Protein AF-A0A7L4QZV6-F1 (afdb_monomer_lite)

Sequence (153 aa):
MKPETKAELIAVGSLDIEPSLLGKITVPTAGPGAGKTAFFFRSGDQRVRLALNKDSPLKAVAEGDEIVITRDGKEIARGEIEEELIHCPDQAYINMTEKCIFDCKFCPVPKLNGKVKTIEEVVTLIGEANATGKMKAISITTGVDESVEKELE

Structure (mmCIF, N/CA/C/O backbone):
data_AF-A0A7L4QZV6-F1
#
_entry.id   AF-A0A7L4QZV6-F1
#
loop_
_atom_site.group_PDB
_atom_site.id
_atom_site.type_symbol
_atom_site.label_atom_id
_atom_site.label_alt_id
_atom_site.label_comp_id
_atom_site.label_asym_id
_atom_site.label_entity_id
_atom_site.label_seq_id
_atom_site.pdbx_PDB_ins_code
_atom_site.Cartn_x
_atom_site.Cartn_y
_atom_site.Cartn_z
_atom_site.occupancy
_atom_site.B_iso_or_equiv
_atom_site.auth_seq_id
_atom_site.auth_comp_id
_atom_site.auth_asym_id
_atom_site.auth_atom_id
_atom_site.pdbx_PDB_model_num
ATOM 1 N N . MET A 1 1 ? -4.398 -3.386 17.991 1.00 92.88 1 MET A N 1
ATOM 2 C CA . MET A 1 1 ? -5.662 -4.170 17.870 1.00 92.88 1 MET A CA 1
ATOM 3 C C . MET A 1 1 ? -5.444 -5.661 18.137 1.00 92.88 1 MET A C 1
ATOM 5 O O . MET A 1 1 ? -4.311 -6.115 18.025 1.00 92.88 1 MET A O 1
ATOM 9 N N . LYS A 1 2 ? -6.502 -6.422 18.464 1.00 92.69 2 LYS A N 1
ATOM 10 C CA . LYS A 1 2 ? -6.430 -7.889 18.626 1.00 92.69 2 LYS A CA 1
ATOM 11 C C . LYS A 1 2 ? -6.298 -8.607 17.264 1.00 92.69 2 LYS A C 1
ATOM 13 O O . LYS A 1 2 ? -6.732 -8.040 16.256 1.00 92.69 2 LYS A O 1
ATOM 18 N N . PRO A 1 3 ? -5.738 -9.832 17.201 1.00 94.19 3 PRO A N 1
ATOM 19 C CA . PRO A 1 3 ? -5.618 -10.591 15.953 1.00 94.19 3 PRO A CA 1
ATOM 20 C C . PRO A 1 3 ? -6.950 -10.828 15.232 1.00 94.19 3 PRO A C 1
ATOM 22 O O . PRO A 1 3 ? -6.994 -10.748 14.0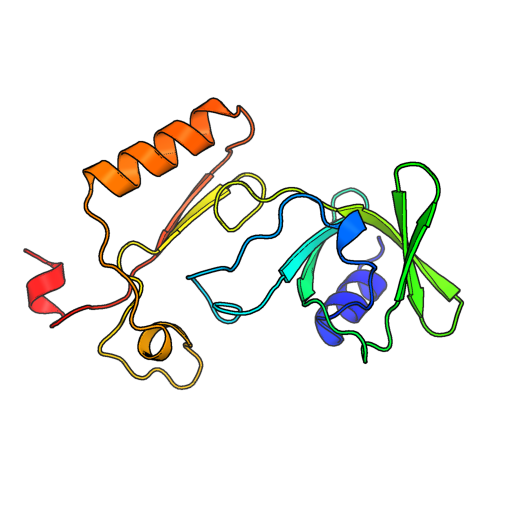08 1.00 94.19 3 PRO A O 1
ATOM 25 N N . GLU A 1 4 ? -8.038 -11.057 15.970 1.00 95.50 4 GLU A N 1
ATOM 26 C CA . GLU A 1 4 ? -9.372 -11.295 15.405 1.00 95.50 4 GLU A CA 1
ATOM 27 C C . GLU A 1 4 ? -9.890 -10.048 14.683 1.00 95.50 4 GLU A C 1
ATOM 29 O O . GLU A 1 4 ? -10.358 -10.135 13.551 1.00 95.50 4 GLU A O 1
ATOM 34 N N . THR A 1 5 ? -9.708 -8.873 15.293 1.00 96.25 5 THR A N 1
ATOM 35 C CA . THR A 1 5 ? -10.006 -7.581 14.666 1.00 96.25 5 THR A CA 1
ATOM 36 C C . THR A 1 5 ? -9.183 -7.394 13.396 1.00 96.25 5 THR A C 1
ATOM 38 O O . THR A 1 5 ? -9.715 -7.023 12.357 1.00 96.25 5 THR A O 1
ATOM 41 N N . LYS A 1 6 ? -7.875 -7.675 13.446 1.00 96.94 6 LYS A N 1
ATOM 42 C CA . LYS A 1 6 ? -7.010 -7.561 12.265 1.00 96.94 6 LYS A CA 1
ATOM 43 C C . LYS A 1 6 ? -7.483 -8.480 11.137 1.00 96.94 6 LYS A C 1
ATOM 45 O O . LYS A 1 6 ? -7.533 -8.048 9.988 1.00 96.94 6 LYS A O 1
ATOM 50 N N . ALA A 1 7 ? -7.826 -9.725 11.462 1.00 96.44 7 ALA A N 1
ATOM 51 C CA . ALA A 1 7 ? -8.344 -10.691 10.502 1.00 96.44 7 ALA A CA 1
ATOM 52 C C . ALA A 1 7 ? -9.658 -10.208 9.874 1.00 96.44 7 ALA A C 1
ATOM 54 O O . ALA A 1 7 ? -9.818 -10.310 8.662 1.00 96.44 7 ALA A O 1
ATOM 55 N N . GLU A 1 8 ? -10.554 -9.619 10.665 1.00 96.31 8 GLU A N 1
ATOM 56 C CA . GLU A 1 8 ? -11.795 -9.016 10.178 1.00 96.31 8 GLU A CA 1
ATOM 57 C C . GLU A 1 8 ? -11.540 -7.847 9.215 1.00 96.31 8 GLU A C 1
ATOM 59 O O . GLU A 1 8 ? -12.106 -7.825 8.120 1.00 96.31 8 GLU A O 1
ATOM 64 N N . LEU A 1 9 ? -10.644 -6.917 9.572 1.00 97.19 9 LEU A N 1
ATOM 65 C CA . LEU A 1 9 ? -10.274 -5.797 8.700 1.00 97.19 9 LEU A CA 1
ATOM 66 C C . LEU A 1 9 ? -9.685 -6.290 7.369 1.00 97.19 9 LEU A C 1
ATOM 68 O O . LEU A 1 9 ? -10.046 -5.777 6.313 1.00 97.19 9 LEU A O 1
ATOM 72 N N . ILE A 1 10 ? -8.815 -7.306 7.403 1.00 96.19 10 ILE A N 1
ATOM 73 C CA . ILE A 1 10 ? -8.225 -7.911 6.195 1.00 96.19 10 ILE A CA 1
ATOM 74 C C . ILE A 1 10 ? -9.287 -8.630 5.358 1.00 96.19 10 ILE A C 1
ATOM 76 O O . ILE A 1 10 ? -9.271 -8.514 4.134 1.00 96.19 10 ILE A O 1
ATOM 80 N N . ALA A 1 11 ? -10.201 -9.362 5.999 1.00 96.44 11 ALA A N 1
ATOM 81 C CA . ALA A 1 11 ? -11.246 -10.117 5.316 1.00 96.44 11 ALA A CA 1
ATOM 82 C C . ALA A 1 11 ? -12.227 -9.204 4.569 1.00 96.44 11 ALA A C 1
ATOM 84 O O . ALA A 1 11 ? -12.652 -9.545 3.467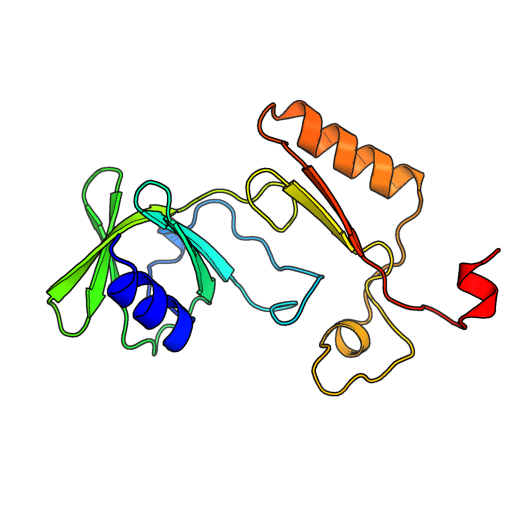 1.00 96.44 11 ALA A O 1
ATOM 85 N N . VAL A 1 12 ? -12.568 -8.044 5.143 1.00 96.81 12 VAL A N 1
ATOM 86 C CA . VAL A 1 12 ? -13.359 -7.021 4.442 1.00 96.81 12 VAL A CA 1
ATOM 87 C C . VAL A 1 12 ? -12.505 -6.303 3.393 1.00 96.81 12 VAL A C 1
ATOM 89 O O . VAL A 1 12 ? -12.962 -6.073 2.277 1.00 96.81 12 VAL A O 1
ATOM 92 N N . GLY A 1 13 ? -11.270 -5.932 3.743 1.00 95.12 13 GLY A N 1
ATOM 93 C CA . GLY A 1 13 ? -10.289 -5.340 2.830 1.00 95.12 13 GLY A CA 1
ATOM 94 C C . GLY A 1 13 ? -10.585 -3.903 2.384 1.00 95.12 13 GLY A C 1
ATOM 95 O O . GLY A 1 13 ? -9.798 -3.324 1.633 1.00 95.12 13 GLY A O 1
ATOM 96 N N . SER A 1 14 ? -11.688 -3.302 2.836 1.00 95.38 14 SER A N 1
ATOM 97 C CA . SER A 1 14 ? -12.084 -1.939 2.480 1.00 95.38 14 SER A CA 1
ATOM 98 C C . SER A 1 14 ? -12.728 -1.171 3.631 1.00 95.38 14 SER A C 1
ATOM 100 O O . SER A 1 14 ? -13.217 -1.769 4.588 1.00 95.38 14 SER A O 1
ATOM 102 N N . LEU A 1 15 ? -12.778 0.154 3.520 1.00 95.38 15 LEU A N 1
ATOM 103 C CA . LEU A 1 15 ? -13.316 1.056 4.540 1.00 95.38 15 LEU A CA 1
ATOM 104 C C . LEU A 1 15 ? -14.055 2.230 3.886 1.00 95.38 15 LEU A C 1
ATOM 106 O O . LEU A 1 15 ? -13.557 2.804 2.912 1.00 95.38 15 LEU A O 1
ATOM 110 N N . ASP A 1 16 ? -15.208 2.599 4.444 1.00 95.88 16 ASP A N 1
ATOM 111 C CA . ASP A 1 16 ? -15.847 3.886 4.176 1.00 95.88 16 ASP A CA 1
ATOM 112 C C . ASP A 1 16 ? -15.277 4.920 5.149 1.00 95.88 16 ASP A C 1
ATOM 114 O O . ASP A 1 16 ? -15.492 4.851 6.360 1.00 95.88 16 ASP A O 1
ATOM 118 N N . ILE A 1 17 ? -14.499 5.850 4.611 1.00 93.31 17 ILE A N 1
ATOM 119 C CA . ILE A 1 17 ? -13.875 6.944 5.345 1.00 93.31 17 ILE A CA 1
ATOM 120 C C . ILE A 1 17 ? -13.919 8.199 4.477 1.00 93.31 17 ILE A C 1
ATOM 122 O O . ILE A 1 17 ? -13.870 8.123 3.246 1.00 93.31 17 ILE A O 1
ATOM 126 N N . GLU A 1 18 ? -14.022 9.365 5.107 1.00 90.38 18 GLU A N 1
ATOM 127 C CA . GLU A 1 18 ? -13.925 10.634 4.395 1.00 90.38 18 GLU A CA 1
ATOM 128 C C . GLU A 1 18 ? -12.518 10.809 3.797 1.00 90.38 18 GLU A C 1
ATOM 130 O O . GLU A 1 18 ? -11.536 10.771 4.543 1.00 90.38 18 GLU A O 1
ATOM 135 N N . PRO A 1 19 ? -12.374 11.016 2.469 1.00 86.19 19 PRO A N 1
ATOM 136 C CA . PRO A 1 19 ? -11.060 11.097 1.824 1.00 86.19 19 PRO A CA 1
ATOM 137 C C . PRO A 1 19 ? -10.143 12.185 2.390 1.00 86.19 19 PRO A C 1
ATOM 139 O O . PRO A 1 19 ? -8.925 12.034 2.358 1.00 86.19 19 PRO A O 1
ATOM 142 N N . SER A 1 20 ? -10.710 13.259 2.949 1.00 86.88 20 SER A N 1
ATOM 143 C CA . SER A 1 20 ? -9.952 14.330 3.607 1.00 86.88 20 SER A CA 1
ATOM 144 C C . SER A 1 20 ? -9.169 13.861 4.838 1.00 86.88 20 SER A C 1
ATOM 146 O O . SER A 1 20 ? -8.251 14.555 5.263 1.00 86.88 20 SER A O 1
ATOM 148 N N . LEU A 1 21 ? -9.511 12.700 5.408 1.00 86.12 21 LEU A N 1
ATOM 149 C CA . LEU A 1 21 ? -8.824 12.107 6.558 1.00 86.12 21 LEU A CA 1
ATOM 150 C C . LEU A 1 21 ? -7.592 11.275 6.164 1.00 86.12 21 LEU A C 1
ATOM 152 O O . LEU A 1 21 ? -6.814 10.899 7.033 1.00 86.12 21 LEU A O 1
ATOM 156 N N . LEU A 1 22 ? -7.402 10.969 4.875 1.00 79.62 22 LEU A N 1
ATOM 157 C CA . LEU A 1 22 ? -6.376 10.025 4.405 1.00 79.62 22 LEU A CA 1
ATOM 158 C C . LEU A 1 22 ? -4.995 10.650 4.153 1.00 79.62 22 LEU A C 1
ATOM 160 O O . LEU A 1 22 ? -4.074 9.942 3.749 1.00 79.62 22 LEU A O 1
ATOM 164 N N . GLY A 1 23 ? -4.822 11.954 4.378 1.00 74.12 23 GLY A N 1
ATOM 165 C CA . GLY A 1 23 ? -3.568 12.641 4.068 1.00 74.12 23 GLY A CA 1
ATOM 166 C C . GLY A 1 23 ? -3.170 12.466 2.594 1.00 74.12 23 GLY A C 1
ATOM 167 O O . GLY A 1 23 ? -3.985 12.666 1.691 1.00 74.12 23 GLY A O 1
ATOM 168 N N . LYS A 1 24 ? -1.909 12.100 2.331 1.00 67.00 24 LYS A N 1
ATOM 169 C CA . LYS A 1 24 ? -1.409 11.859 0.970 1.00 67.00 24 LYS A CA 1
ATOM 170 C C . LYS A 1 24 ? -1.806 10.459 0.492 1.00 67.00 24 LYS A C 1
ATOM 172 O O . LYS A 1 24 ? -1.245 9.458 0.923 1.00 67.00 24 LYS A O 1
ATOM 177 N N . ILE A 1 25 ? -2.735 10.404 -0.456 1.00 65.38 25 ILE A N 1
ATOM 178 C CA . ILE A 1 25 ? -3.158 9.161 -1.105 1.00 65.38 25 ILE A CA 1
ATOM 179 C C . ILE A 1 25 ? -2.216 8.847 -2.273 1.00 65.38 25 ILE A C 1
ATOM 181 O O . ILE A 1 25 ? -2.000 9.701 -3.135 1.00 65.38 25 ILE A O 1
ATOM 185 N N . THR A 1 26 ? -1.695 7.618 -2.342 1.00 64.31 26 THR A N 1
ATOM 186 C CA . THR A 1 26 ? -0.965 7.130 -3.524 1.00 64.31 26 THR A CA 1
ATOM 187 C C . THR A 1 26 ? -1.771 6.063 -4.265 1.00 64.31 26 THR A C 1
ATOM 189 O O . THR A 1 26 ? -2.624 5.380 -3.692 1.00 64.31 26 THR A O 1
ATOM 192 N N . VAL A 1 27 ? -1.520 5.932 -5.569 1.00 66.06 27 VAL A N 1
ATOM 193 C CA . VAL A 1 27 ? -2.009 4.803 -6.362 1.00 66.06 27 VAL A CA 1
ATOM 194 C C . VAL A 1 27 ? -0.828 3.851 -6.561 1.00 66.06 27 VAL A C 1
ATOM 196 O O . VAL A 1 27 ? 0.144 4.229 -7.216 1.00 66.06 27 VAL A O 1
ATOM 199 N N . PRO A 1 28 ? -0.863 2.634 -5.994 1.00 62.97 28 PRO A N 1
ATOM 200 C CA . PRO A 1 28 ? 0.215 1.672 -6.166 1.00 62.97 28 PRO A CA 1
ATOM 201 C C . PRO A 1 28 ? 0.331 1.226 -7.624 1.00 62.97 28 PRO A C 1
ATOM 203 O O . PRO A 1 28 ? -0.677 0.953 -8.277 1.00 62.97 28 PRO A O 1
ATOM 206 N N . THR A 1 29 ? 1.563 1.082 -8.109 1.00 70.69 29 THR A N 1
ATOM 207 C CA . THR A 1 29 ? 1.875 0.497 -9.429 1.00 70.69 29 THR A CA 1
ATOM 208 C C . THR A 1 29 ? 2.407 -0.937 -9.322 1.00 70.69 29 THR A C 1
ATOM 210 O O . THR A 1 29 ? 2.774 -1.561 -10.319 1.00 70.69 29 THR A O 1
ATOM 213 N N . ALA A 1 30 ? 2.432 -1.483 -8.102 1.00 61.28 30 ALA A N 1
ATOM 214 C CA . ALA A 1 30 ? 2.976 -2.793 -7.767 1.00 61.28 30 ALA A CA 1
ATOM 215 C C . ALA A 1 30 ? 1.982 -3.649 -6.965 1.00 61.28 30 ALA A C 1
ATOM 217 O O . ALA A 1 30 ? 1.204 -3.145 -6.149 1.00 61.28 30 ALA A O 1
ATOM 218 N N . GLY A 1 31 ? 2.073 -4.969 -7.144 1.00 63.25 31 GLY A N 1
ATOM 219 C CA . GLY A 1 31 ? 1.307 -5.960 -6.388 1.00 63.25 31 GLY A CA 1
ATOM 220 C C . GLY A 1 31 ? -0.188 -6.051 -6.751 1.00 63.25 31 GLY A C 1
ATOM 221 O O . GLY A 1 31 ? -0.667 -5.347 -7.638 1.00 63.25 31 GLY A O 1
ATOM 222 N N . PRO A 1 32 ? -0.960 -6.917 -6.064 1.00 56.38 32 PRO A N 1
ATOM 223 C CA . PRO A 1 32 ? -2.362 -7.211 -6.404 1.00 56.38 32 PRO A CA 1
ATOM 224 C C . PRO A 1 32 ? -3.332 -6.027 -6.255 1.00 56.38 32 PRO A C 1
ATOM 226 O O . PRO A 1 32 ? -4.432 -6.055 -6.800 1.00 56.38 32 PRO A O 1
ATOM 229 N N . GLY A 1 33 ? -2.941 -4.996 -5.500 1.00 62.47 33 GLY A N 1
ATOM 230 C CA . GLY A 1 33 ? -3.731 -3.783 -5.274 1.00 62.47 33 GLY A CA 1
ATOM 231 C C . GLY A 1 33 ? -3.450 -2.645 -6.257 1.00 62.47 33 GLY A C 1
ATOM 232 O O . GLY A 1 33 ? -4.007 -1.565 -6.070 1.00 62.47 33 GLY A O 1
ATOM 233 N N . ALA A 1 34 ? -2.585 -2.850 -7.259 1.00 61.47 34 ALA A N 1
ATOM 234 C CA . ALA A 1 34 ? -2.190 -1.793 -8.182 1.00 61.47 34 ALA A CA 1
ATOM 235 C C . ALA A 1 34 ? -3.397 -1.154 -8.897 1.00 61.47 34 ALA A C 1
ATOM 237 O O . ALA A 1 34 ? -4.317 -1.855 -9.325 1.00 61.47 34 ALA A O 1
ATOM 238 N N . GLY A 1 35 ? -3.398 0.177 -9.009 1.00 61.28 35 GLY A N 1
ATOM 239 C CA . GLY A 1 35 ? -4.479 0.943 -9.644 1.00 61.28 35 GLY A CA 1
ATOM 240 C C . GLY A 1 35 ? -5.698 1.247 -8.759 1.00 61.28 35 GLY A C 1
ATOM 241 O O . GLY A 1 35 ? -6.627 1.898 -9.231 1.00 61.28 35 GLY A O 1
ATOM 242 N N . LYS A 1 36 ? -5.721 0.816 -7.489 1.00 69.94 36 LYS A N 1
ATOM 243 C CA . LYS A 1 36 ? -6.794 1.144 -6.531 1.00 69.94 36 LYS A CA 1
ATOM 244 C C . LYS A 1 36 ? -6.295 2.086 -5.440 1.00 69.94 36 LYS A C 1
ATOM 246 O O . LYS A 1 36 ? -5.200 1.900 -4.919 1.00 69.94 36 LYS A O 1
ATOM 251 N N . THR A 1 37 ? -7.126 3.049 -5.044 1.00 80.69 37 THR A N 1
ATOM 252 C CA . THR A 1 37 ? -6.869 3.887 -3.868 1.00 80.69 37 THR A CA 1
ATOM 253 C C . THR A 1 37 ? -6.892 3.030 -2.608 1.00 80.69 37 THR A C 1
ATOM 255 O O . THR A 1 37 ? -7.928 2.468 -2.239 1.00 80.69 37 THR A O 1
ATOM 258 N N . ALA A 1 38 ? -5.742 2.936 -1.953 1.00 86.50 38 ALA A N 1
ATOM 259 C CA . ALA A 1 38 ? -5.569 2.217 -0.705 1.00 86.50 38 ALA A CA 1
ATOM 260 C C . ALA A 1 38 ? -4.722 3.047 0.258 1.00 86.50 38 ALA A C 1
ATOM 262 O O . ALA A 1 38 ? -3.998 3.948 -0.158 1.00 86.50 38 ALA A O 1
ATOM 263 N N . PHE A 1 39 ? -4.826 2.730 1.539 1.00 89.38 39 PHE A N 1
ATOM 264 C CA . PHE A 1 39 ? -4.067 3.372 2.604 1.00 89.38 39 PHE A CA 1
ATOM 265 C C . PHE A 1 39 ? -3.743 2.349 3.689 1.00 89.38 39 PHE A C 1
ATOM 267 O O . PHE A 1 39 ? -4.311 1.248 3.729 1.00 89.38 39 PHE A O 1
ATOM 274 N N . PHE A 1 40 ? -2.819 2.712 4.571 1.00 92.88 40 PHE A N 1
ATOM 275 C CA . PHE A 1 40 ? -2.459 1.898 5.719 1.00 92.88 40 PHE A CA 1
ATOM 276 C C . PHE A 1 40 ? -3.108 2.459 6.979 1.00 92.88 40 PHE A C 1
ATOM 278 O O . PHE A 1 40 ? -3.052 3.654 7.244 1.00 92.88 40 PHE A O 1
ATOM 285 N N . PHE A 1 41 ? -3.737 1.578 7.748 1.00 95.06 41 PHE A N 1
ATOM 286 C CA . PHE A 1 41 ? -4.231 1.874 9.085 1.00 95.06 41 PHE A CA 1
ATOM 287 C C . PHE A 1 41 ? -3.375 1.124 10.102 1.00 95.06 41 PHE A C 1
ATOM 289 O O . PHE A 1 41 ? -3.153 -0.089 9.963 1.00 95.06 41 PHE A O 1
ATOM 296 N N . ARG A 1 42 ? -2.915 1.839 11.129 1.00 95.62 42 ARG A N 1
ATOM 297 C CA . ARG A 1 42 ? -2.074 1.299 12.197 1.00 95.62 42 ARG A CA 1
ATOM 298 C C . ARG A 1 42 ? -2.768 1.441 13.544 1.00 95.62 42 ARG A C 1
ATOM 300 O O . ARG A 1 42 ? -3.156 2.531 13.936 1.00 95.62 42 ARG A O 1
ATOM 307 N N . SER A 1 43 ? -2.879 0.335 14.275 1.00 96.31 43 SER A N 1
ATOM 308 C CA . SER A 1 43 ? -3.413 0.281 15.641 1.00 96.31 43 SER A CA 1
ATOM 309 C C . SER A 1 43 ? -2.393 -0.396 16.555 1.00 96.31 43 SER A C 1
ATOM 311 O O . SER A 1 43 ? -2.323 -1.631 16.625 1.00 96.31 43 SER A O 1
ATOM 313 N N . GLY A 1 44 ? -1.593 0.418 17.248 1.00 92.94 44 GLY A N 1
ATOM 314 C CA . GLY A 1 44 ? -0.432 -0.042 18.009 1.00 92.94 44 GLY A CA 1
ATOM 315 C C . GLY A 1 44 ? 0.691 -0.521 17.084 1.00 92.94 44 GLY A C 1
ATOM 316 O O . GLY A 1 44 ? 1.162 0.226 16.226 1.00 92.94 44 GLY A O 1
ATOM 317 N N . ASP A 1 45 ? 1.107 -1.772 17.254 1.00 91.75 45 ASP A N 1
ATOM 318 C CA . ASP A 1 45 ? 2.111 -2.474 16.441 1.00 91.75 45 ASP A CA 1
ATOM 319 C C . ASP A 1 45 ? 1.508 -3.194 15.218 1.00 91.75 45 ASP A C 1
ATOM 321 O O . ASP A 1 45 ? 2.227 -3.732 14.376 1.00 91.75 45 ASP A O 1
ATOM 325 N N . GLN A 1 46 ? 0.178 -3.225 15.110 1.00 94.69 46 GLN A N 1
ATOM 326 C CA . GLN A 1 46 ? -0.522 -3.915 14.036 1.00 94.69 46 GLN A CA 1
ATOM 327 C C . GLN A 1 46 ? -0.900 -2.951 12.913 1.00 94.69 46 GLN A C 1
ATOM 329 O O . GLN A 1 46 ? -1.495 -1.902 13.152 1.00 94.69 46 GLN A O 1
ATOM 334 N N . ARG A 1 47 ? -0.638 -3.370 11.674 1.00 94.69 47 ARG A N 1
ATOM 335 C CA . ARG A 1 47 ? -0.940 -2.631 10.444 1.00 94.69 47 ARG A CA 1
ATOM 336 C C . ARG A 1 47 ? -1.846 -3.448 9.526 1.00 94.69 47 ARG A C 1
ATOM 338 O O . ARG A 1 47 ? -1.665 -4.666 9.411 1.00 94.69 47 ARG A O 1
ATOM 345 N N . VAL A 1 48 ? -2.783 -2.782 8.856 1.00 95.38 48 VAL A N 1
ATOM 346 C CA . VAL A 1 48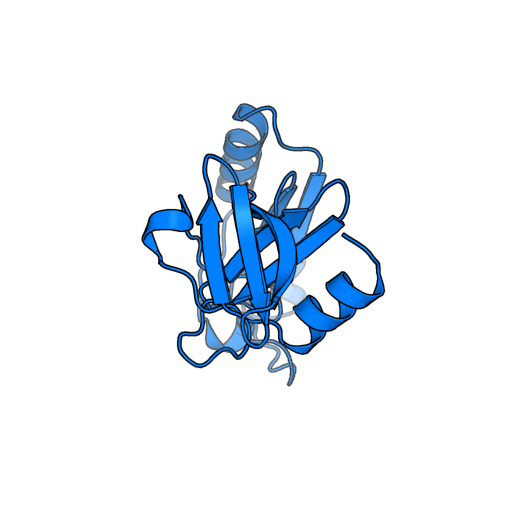 ? -3.578 -3.336 7.748 1.00 95.38 48 VAL A CA 1
ATOM 347 C C . VAL A 1 48 ? -3.619 -2.356 6.585 1.00 95.38 48 VAL A C 1
ATOM 349 O O . VAL A 1 48 ? -3.602 -1.145 6.785 1.00 95.38 48 VAL A O 1
ATOM 352 N N . ARG A 1 49 ? -3.677 -2.891 5.365 1.00 93.06 49 ARG A N 1
ATOM 353 C CA . ARG A 1 49 ? -3.915 -2.110 4.152 1.00 93.06 49 ARG A CA 1
ATOM 354 C C . ARG A 1 49 ? -5.382 -2.243 3.770 1.00 93.06 49 ARG A C 1
ATOM 356 O O . ARG A 1 49 ? -5.862 -3.369 3.656 1.00 93.06 49 ARG A O 1
ATOM 363 N N . LEU A 1 50 ? -6.066 -1.124 3.565 1.00 93.00 50 LEU A N 1
ATOM 364 C CA . LEU A 1 50 ? -7.490 -1.091 3.230 1.00 93.00 50 LEU A CA 1
ATOM 365 C C . LEU A 1 50 ? -7.711 -0.257 1.969 1.00 93.00 50 LEU A C 1
ATOM 367 O O . LEU A 1 50 ? -7.030 0.745 1.748 1.00 93.00 50 LEU A O 1
ATOM 371 N N . ALA A 1 51 ? -8.656 -0.683 1.136 1.00 91.62 51 ALA A N 1
ATOM 372 C CA . ALA A 1 51 ? -9.128 0.092 -0.004 1.00 91.62 51 ALA A CA 1
ATOM 373 C C . ALA A 1 51 ? -10.232 1.074 0.414 1.00 91.62 51 ALA A C 1
ATOM 375 O O . ALA A 1 51 ? -11.039 0.777 1.297 1.00 91.62 51 ALA A O 1
ATOM 376 N N . LEU A 1 52 ? -10.314 2.218 -0.261 1.00 91.25 52 LEU A N 1
ATOM 377 C CA . LEU A 1 52 ? -11.441 3.133 -0.092 1.00 91.25 52 LEU A CA 1
ATOM 378 C C . LEU A 1 52 ? -12.690 2.559 -0.784 1.00 91.25 52 LEU A C 1
ATOM 380 O O . LEU A 1 52 ? -12.648 2.260 -1.978 1.00 91.25 52 LEU A O 1
ATOM 384 N N . ASN A 1 53 ? -13.793 2.405 -0.048 1.00 93.25 53 ASN A N 1
ATOM 385 C CA . ASN A 1 53 ? -15.064 1.925 -0.595 1.00 93.25 53 ASN A CA 1
ATOM 386 C C . ASN A 1 53 ? -16.253 2.482 0.203 1.00 93.25 53 ASN A C 1
ATOM 388 O O . ASN A 1 53 ? -16.416 2.139 1.372 1.00 93.25 53 ASN A O 1
ATOM 392 N N . LYS A 1 54 ? -17.107 3.286 -0.446 1.00 93.38 54 LYS A N 1
ATOM 393 C CA . LYS A 1 54 ? -18.310 3.874 0.172 1.00 93.38 54 LYS A CA 1
ATOM 394 C C . LYS A 1 54 ? -19.372 2.838 0.553 1.00 93.38 54 LYS A C 1
ATOM 396 O O . LYS A 1 54 ? -20.151 3.087 1.463 1.00 93.38 54 LYS A O 1
ATOM 401 N N . ASP A 1 55 ? -19.347 1.663 -0.071 1.00 95.62 55 ASP A N 1
ATOM 402 C CA . ASP A 1 55 ? -20.263 0.560 0.236 1.00 95.62 55 ASP A CA 1
ATOM 403 C C . ASP A 1 55 ? -19.678 -0.427 1.265 1.00 95.62 55 ASP A C 1
ATOM 405 O O . ASP A 1 55 ? -20.205 -1.524 1.459 1.00 95.62 55 ASP A O 1
ATOM 409 N N . SER A 1 56 ? -18.556 -0.083 1.914 1.00 96.88 56 SER A N 1
ATOM 410 C CA . SER A 1 56 ? -17.941 -0.959 2.911 1.00 96.88 56 SER A CA 1
ATOM 411 C C . SER A 1 56 ? -18.837 -1.122 4.150 1.00 96.88 56 SER A C 1
ATOM 413 O O . SER A 1 56 ? -19.375 -0.135 4.656 1.00 96.88 56 SER A O 1
ATOM 415 N N . PRO A 1 57 ? -18.948 -2.337 4.727 1.00 97.31 57 PRO A N 1
ATOM 416 C CA . PRO A 1 57 ? -19.602 -2.529 6.024 1.00 97.31 57 PRO A CA 1
ATOM 417 C C . PRO A 1 57 ? -18.798 -1.931 7.191 1.00 97.31 57 PRO A C 1
ATOM 419 O O . PRO A 1 57 ? -19.320 -1.801 8.299 1.00 97.31 57 PRO A O 1
ATOM 422 N N . LEU A 1 58 ? -17.525 -1.598 6.959 1.00 97.88 58 LEU A N 1
ATOM 423 C CA . LEU A 1 58 ? -16.665 -0.922 7.920 1.00 97.88 58 LEU A CA 1
ATOM 424 C C . LEU A 1 58 ? -16.686 0.579 7.655 1.00 97.88 58 LEU A C 1
ATOM 426 O O . LEU A 1 58 ? -16.448 1.008 6.523 1.00 97.88 58 LEU A O 1
ATOM 430 N N . LYS A 1 59 ? -16.897 1.362 8.710 1.00 97.69 59 LYS A N 1
ATOM 431 C CA . LYS A 1 59 ? -16.921 2.827 8.650 1.00 97.69 59 LYS A CA 1
ATOM 432 C C . LYS A 1 59 ? -15.850 3.412 9.543 1.00 97.69 59 LYS A C 1
ATOM 434 O O . LYS A 1 59 ? -15.576 2.845 10.599 1.00 97.69 59 LYS A O 1
ATOM 439 N N . ALA A 1 60 ? -15.299 4.554 9.165 1.00 96.44 60 ALA A N 1
ATOM 440 C CA . ALA A 1 60 ? -14.352 5.268 9.998 1.00 96.44 60 ALA A CA 1
ATOM 441 C C . ALA A 1 60 ? -14.643 6.757 10.114 1.00 96.44 60 ALA A C 1
ATOM 443 O O . ALA A 1 60 ? -15.062 7.413 9.162 1.00 96.44 60 ALA A O 1
ATOM 444 N N . VAL A 1 61 ? -14.375 7.273 11.309 1.00 94.94 61 VAL A N 1
ATOM 445 C CA . VAL A 1 61 ? -14.480 8.688 11.661 1.00 94.94 61 VAL A CA 1
ATOM 446 C C . VAL A 1 61 ? -13.216 9.122 12.394 1.00 94.94 61 VAL A C 1
ATOM 448 O O . VAL A 1 61 ? -12.515 8.290 12.972 1.00 94.94 61 VAL A O 1
ATOM 451 N N . ALA A 1 62 ? -12.926 10.419 12.360 1.00 94.25 62 ALA A N 1
ATOM 452 C CA . ALA A 1 62 ? -11.892 11.005 13.199 1.00 94.25 62 ALA A CA 1
ATOM 453 C C . ALA A 1 62 ? -12.464 11.344 14.582 1.00 94.25 62 ALA A C 1
ATOM 455 O O . ALA A 1 62 ? -13.514 11.982 14.682 1.00 94.25 62 ALA A O 1
ATOM 456 N N . GLU A 1 63 ? -11.752 10.952 15.633 1.00 93.44 63 GLU A N 1
ATOM 457 C CA . GLU A 1 63 ? -11.999 11.361 17.014 1.00 93.44 63 GLU A CA 1
ATOM 458 C C . GLU A 1 63 ? -10.698 11.913 17.607 1.00 93.44 63 GLU A C 1
ATOM 460 O O . GLU A 1 63 ? -9.809 11.163 18.006 1.00 93.44 63 GLU A O 1
ATOM 465 N N . GLY A 1 64 ? -10.575 13.243 17.650 1.00 89.69 64 GLY A N 1
ATOM 466 C CA . GLY A 1 64 ? -9.308 13.893 17.990 1.00 89.69 64 GLY A CA 1
ATOM 467 C C . GLY A 1 64 ? -8.253 13.619 16.917 1.00 89.69 64 GLY A C 1
ATOM 468 O O . GLY A 1 64 ? -8.512 13.844 15.736 1.00 89.69 64 GLY A O 1
ATOM 469 N N . ASP A 1 65 ? -7.093 13.115 17.337 1.00 86.56 65 ASP A N 1
ATOM 470 C CA . ASP A 1 65 ? -5.976 12.770 16.446 1.00 86.56 65 ASP A CA 1
ATOM 471 C C . ASP A 1 65 ? -6.031 11.313 15.945 1.00 86.56 65 ASP A C 1
ATOM 473 O O . ASP A 1 65 ? -5.151 10.869 15.209 1.00 86.56 65 ASP A O 1
ATOM 477 N N . GLU A 1 66 ? -7.057 10.552 16.339 1.00 93.81 66 GLU A N 1
ATOM 478 C CA . GLU A 1 66 ? -7.194 9.138 16.000 1.00 93.81 66 GLU A CA 1
ATOM 479 C C . GLU A 1 66 ? -8.338 8.879 15.016 1.00 93.81 66 GLU A C 1
ATOM 481 O O . GLU A 1 66 ? -9.341 9.590 14.950 1.00 93.81 66 GLU A O 1
ATOM 486 N N . ILE A 1 67 ? -8.199 7.787 14.272 1.00 96.06 67 ILE A N 1
ATOM 487 C CA . ILE A 1 67 ? -9.231 7.185 13.442 1.00 96.06 67 ILE A CA 1
ATOM 488 C C . ILE A 1 67 ? -9.867 6.021 14.193 1.00 96.06 67 ILE A C 1
ATOM 490 O O . ILE A 1 67 ? -9.184 5.092 14.640 1.00 96.06 67 ILE A O 1
ATOM 494 N N . VAL A 1 68 ? -11.194 6.047 14.262 1.00 97.62 68 VAL A N 1
ATOM 495 C CA . VAL A 1 68 ? -12.014 5.013 14.893 1.00 97.62 68 VAL A CA 1
ATOM 496 C C . VAL A 1 68 ? -12.754 4.242 13.819 1.00 97.62 68 VAL A C 1
ATOM 498 O O . VAL A 1 68 ? -13.553 4.813 13.080 1.00 97.62 68 VAL A O 1
ATOM 501 N N . ILE A 1 69 ? -12.496 2.938 13.739 1.00 97.81 69 ILE A N 1
ATOM 502 C CA . ILE A 1 69 ? -13.177 2.020 12.829 1.00 97.81 69 ILE A CA 1
ATOM 503 C C . ILE A 1 69 ? -14.321 1.342 13.573 1.00 97.81 69 ILE A C 1
ATOM 505 O O . ILE A 1 69 ? -14.136 0.734 14.632 1.00 97.81 69 ILE A O 1
ATOM 509 N N . THR A 1 70 ? -15.500 1.393 12.966 1.00 97.88 70 THR A N 1
ATOM 510 C CA . THR A 1 70 ? -16.728 0.802 13.480 1.00 97.88 70 THR A CA 1
ATOM 511 C C . THR A 1 70 ? -17.319 -0.210 12.507 1.00 97.88 70 THR A C 1
ATOM 513 O O . THR A 1 70 ? -17.192 -0.084 11.285 1.00 97.88 70 THR A O 1
ATOM 516 N N . ARG A 1 71 ? -18.013 -1.199 13.068 1.00 96.69 71 ARG A N 1
ATOM 517 C CA . ARG A 1 71 ? -18.892 -2.120 12.350 1.00 96.69 71 ARG A CA 1
ATOM 518 C C . ARG A 1 71 ? -20.244 -2.134 13.038 1.00 96.69 71 ARG A C 1
ATOM 520 O O . ARG A 1 71 ? -20.309 -2.298 14.255 1.00 96.69 71 ARG A O 1
ATOM 527 N N . ASP A 1 72 ? -21.313 -1.920 12.276 1.00 95.00 72 ASP A N 1
ATOM 528 C CA . ASP A 1 72 ? -22.684 -1.868 12.805 1.00 95.00 72 ASP A CA 1
ATOM 529 C C . ASP A 1 72 ? -22.820 -0.911 14.014 1.00 95.00 72 ASP A C 1
ATOM 531 O O . ASP A 1 72 ? -23.501 -1.199 14.998 1.00 95.00 72 ASP A O 1
ATOM 535 N N . GLY A 1 73 ? -22.103 0.220 13.962 1.00 94.06 73 GLY A N 1
ATOM 536 C CA . GLY A 1 73 ? -22.075 1.243 15.015 1.00 94.06 73 GLY A CA 1
ATOM 537 C C . GLY A 1 73 ? -21.231 0.904 16.250 1.00 94.06 73 GLY A C 1
ATOM 538 O O . GLY A 1 73 ? -21.198 1.696 17.188 1.00 94.06 73 GLY A O 1
ATOM 539 N N . LYS A 1 74 ? -20.541 -0.242 16.278 1.00 96.75 74 LYS A N 1
ATOM 540 C CA . LYS A 1 74 ? -19.644 -0.637 17.373 1.00 96.75 74 LYS A CA 1
ATOM 541 C C . LYS A 1 74 ? -18.194 -0.402 16.984 1.00 96.75 74 LYS A C 1
ATOM 543 O O . LYS A 1 74 ? -17.773 -0.852 15.922 1.00 96.75 74 LYS A O 1
ATOM 548 N N . GLU A 1 75 ? -17.432 0.259 17.849 1.00 97.25 75 GLU A N 1
ATOM 549 C CA . GLU A 1 75 ? -15.982 0.386 17.691 1.00 97.25 75 GLU A CA 1
ATOM 550 C C . GLU A 1 75 ? -15.322 -0.996 17.716 1.00 97.25 75 GLU A C 1
ATOM 552 O O . GLU A 1 75 ? -15.545 -1.790 18.634 1.00 97.25 75 GLU A O 1
ATOM 557 N N . ILE A 1 76 ? -14.511 -1.275 16.696 1.00 96.94 76 ILE A N 1
ATOM 558 C CA . ILE A 1 76 ? -13.723 -2.509 16.604 1.00 96.94 76 ILE A CA 1
ATOM 559 C C . ILE A 1 76 ? -12.219 -2.233 16.604 1.00 96.94 76 ILE A C 1
ATOM 561 O O . ILE A 1 76 ? -11.450 -3.089 17.041 1.00 96.94 76 ILE A O 1
ATOM 565 N N . ALA A 1 77 ? -11.784 -1.055 16.144 1.00 97.44 77 ALA A N 1
ATOM 566 C CA . ALA A 1 77 ? -10.382 -0.658 16.153 1.00 97.44 77 ALA A CA 1
ATOM 567 C C . ALA A 1 77 ? -10.223 0.862 16.255 1.00 97.44 77 ALA A C 1
ATOM 569 O O . ALA A 1 77 ? -11.051 1.617 15.756 1.00 97.44 77 ALA A O 1
ATOM 570 N N . ARG A 1 78 ? -9.101 1.282 16.837 1.00 96.94 78 ARG A N 1
ATOM 571 C CA . ARG A 1 78 ? -8.680 2.676 16.988 1.00 96.94 78 ARG A CA 1
ATOM 572 C C . ARG A 1 78 ? -7.190 2.797 16.696 1.00 96.94 78 ARG A C 1
ATOM 574 O O . ARG A 1 78 ? -6.432 1.865 17.009 1.00 96.94 78 ARG A O 1
ATOM 581 N N . GLY A 1 79 ? -6.793 3.874 16.032 1.00 96.00 79 GLY A N 1
ATOM 582 C CA . GLY A 1 79 ? -5.422 4.067 15.576 1.00 96.00 79 GLY A CA 1
ATOM 583 C C . GLY A 1 79 ? -5.274 5.261 14.644 1.00 96.00 79 GLY A C 1
ATOM 584 O O . GLY A 1 79 ? -5.992 6.240 14.776 1.00 96.00 79 GLY A O 1
ATOM 585 N N . GLU A 1 80 ? -4.367 5.177 13.682 1.00 94.62 80 GLU A N 1
ATOM 586 C CA . GLU A 1 80 ? -4.021 6.287 12.789 1.00 94.62 80 GLU A CA 1
ATOM 587 C C . GLU A 1 80 ? -3.924 5.834 11.328 1.00 94.62 80 GLU A C 1
ATOM 589 O O . GLU A 1 80 ? -3.724 4.648 11.034 1.00 94.62 80 GLU A O 1
ATOM 594 N N . ILE A 1 81 ? -4.046 6.797 10.410 1.00 92.19 81 ILE A N 1
ATOM 595 C CA . ILE A 1 81 ? -3.627 6.600 9.022 1.00 92.19 81 ILE A CA 1
ATOM 596 C C . ILE A 1 81 ? -2.112 6.722 8.973 1.00 92.19 81 ILE A C 1
ATOM 598 O O . ILE A 1 81 ? -1.541 7.727 9.390 1.00 92.19 81 ILE A O 1
ATOM 602 N N . GLU A 1 82 ? -1.465 5.690 8.455 1.00 90.69 82 GLU A N 1
ATOM 603 C CA . GLU A 1 82 ? -0.020 5.637 8.347 1.00 90.69 82 GLU A CA 1
ATOM 604 C C . GLU A 1 82 ? 0.422 6.027 6.936 1.00 90.69 82 GLU A C 1
ATOM 606 O O . GLU A 1 82 ? -0.038 5.467 5.938 1.00 90.69 82 GLU A O 1
ATOM 611 N N . GLU A 1 83 ? 1.324 7.004 6.867 1.00 85.00 83 GLU A N 1
ATOM 612 C CA . GLU A 1 83 ? 1.848 7.533 5.613 1.00 85.00 83 GLU A CA 1
ATOM 613 C C . GLU A 1 83 ? 2.743 6.504 4.902 1.00 85.00 83 GLU A C 1
ATOM 615 O O . GLU A 1 83 ? 3.613 5.867 5.503 1.00 85.00 83 GLU A O 1
ATOM 620 N N . GLU A 1 84 ? 2.552 6.358 3.593 1.00 85.88 84 GLU A N 1
ATOM 621 C CA . GLU A 1 84 ? 3.438 5.565 2.743 1.00 85.88 84 GLU A CA 1
ATOM 622 C C . GLU A 1 84 ? 4.706 6.355 2.387 1.00 85.88 84 GLU A C 1
ATOM 624 O O . GLU A 1 84 ? 4.644 7.560 2.143 1.00 85.88 84 GLU A O 1
ATOM 629 N N . LEU A 1 85 ? 5.850 5.669 2.271 1.00 85.12 85 LEU A N 1
ATOM 630 C CA . LEU A 1 85 ? 7.042 6.255 1.645 1.00 85.12 85 LEU A CA 1
ATOM 631 C C . LEU A 1 85 ? 6.972 6.101 0.127 1.00 85.12 85 LEU A C 1
ATOM 633 O O . LEU A 1 85 ? 6.657 7.048 -0.589 1.00 85.12 85 LEU A O 1
ATOM 637 N N . ILE A 1 86 ? 7.215 4.883 -0.360 1.00 86.25 86 ILE A N 1
ATOM 638 C CA . ILE A 1 86 ? 6.975 4.508 -1.754 1.00 86.25 86 ILE A CA 1
ATOM 639 C C . ILE A 1 86 ? 6.148 3.232 -1.715 1.00 86.25 86 ILE A C 1
ATOM 641 O O . ILE A 1 86 ? 6.682 2.150 -1.487 1.00 86.25 86 ILE A O 1
ATOM 645 N N . HIS A 1 87 ? 4.830 3.380 -1.862 1.00 80.06 87 HIS A N 1
ATOM 646 C CA . HIS A 1 87 ? 3.834 2.298 -1.895 1.00 80.06 87 HIS A CA 1
ATOM 647 C C . HIS A 1 87 ? 3.721 1.413 -0.635 1.00 80.06 87 HIS A C 1
ATOM 649 O O . HIS A 1 87 ? 2.881 0.508 -0.600 1.00 80.06 87 HIS A O 1
ATOM 655 N N . CYS A 1 88 ? 4.554 1.639 0.385 1.00 86.12 88 CYS A N 1
ATOM 656 C CA . CYS A 1 88 ? 4.595 0.890 1.638 1.00 86.12 88 CYS A CA 1
ATOM 657 C C . CYS A 1 88 ? 5.173 1.779 2.765 1.00 86.12 88 CYS A C 1
ATOM 659 O O . CYS A 1 88 ? 6.121 2.531 2.512 1.00 86.12 88 CYS A O 1
ATOM 661 N N . PRO A 1 89 ? 4.645 1.738 4.003 1.00 89.44 89 PRO A N 1
ATOM 662 C CA . PRO A 1 89 ? 5.237 2.468 5.118 1.00 89.44 89 PRO A CA 1
ATOM 663 C C . PRO A 1 89 ? 6.604 1.897 5.495 1.00 89.44 89 PRO A C 1
ATOM 665 O O . PRO A 1 89 ? 6.809 0.682 5.455 1.00 89.44 89 PRO A O 1
ATOM 668 N N . ASP A 1 90 ? 7.524 2.777 5.892 1.00 92.19 90 ASP A N 1
ATOM 669 C CA . ASP A 1 90 ? 8.920 2.466 6.234 1.00 92.19 90 ASP A CA 1
ATOM 670 C C . ASP A 1 90 ? 9.750 1.808 5.108 1.00 92.19 90 ASP A C 1
ATOM 672 O O . ASP A 1 90 ? 10.891 1.404 5.339 1.00 92.19 90 ASP A O 1
ATOM 676 N N . GLN A 1 91 ? 9.231 1.687 3.883 1.00 93.00 91 GLN A N 1
ATOM 677 C CA . GLN A 1 91 ? 9.912 0.983 2.799 1.00 93.00 91 GLN A CA 1
ATOM 678 C C . GLN A 1 91 ? 9.856 1.760 1.483 1.00 93.00 91 GLN A C 1
ATOM 680 O O . GLN A 1 91 ? 8.807 2.253 1.073 1.00 93.00 91 GLN A O 1
ATOM 685 N N . ALA A 1 92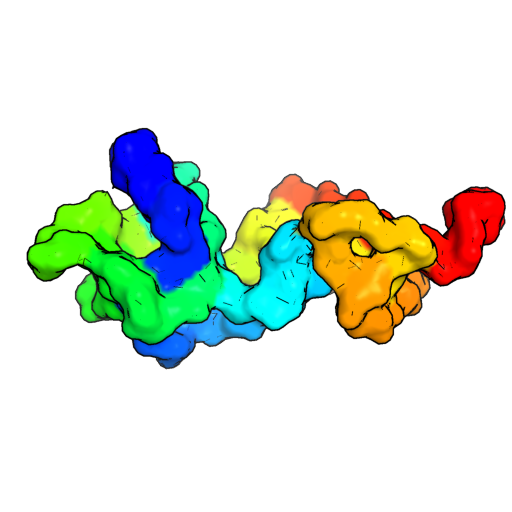 ? 10.986 1.799 0.778 1.00 93.44 92 ALA A N 1
ATOM 686 C CA . ALA A 1 92 ? 11.000 2.120 -0.641 1.00 93.44 92 ALA A CA 1
ATOM 687 C C . ALA A 1 92 ? 10.600 0.865 -1.432 1.00 93.44 92 ALA A C 1
ATOM 689 O O . ALA A 1 92 ? 11.458 0.029 -1.727 1.00 93.44 92 ALA A O 1
ATOM 690 N N . TYR A 1 93 ? 9.304 0.682 -1.713 1.00 92.25 93 TYR A N 1
ATOM 691 C CA . TYR A 1 93 ? 8.829 -0.429 -2.538 1.00 92.25 93 TYR A CA 1
ATOM 692 C C . TYR A 1 93 ? 8.655 0.029 -3.986 1.00 92.25 93 TYR A C 1
ATOM 694 O O . TYR A 1 93 ? 7.697 0.717 -4.327 1.00 92.25 93 TYR A O 1
ATOM 702 N N . ILE A 1 94 ? 9.605 -0.344 -4.839 1.00 92.69 94 ILE A N 1
ATOM 703 C CA . ILE A 1 94 ? 9.728 0.169 -6.201 1.00 92.69 94 ILE A CA 1
ATOM 704 C C . ILE A 1 94 ? 9.422 -0.944 -7.198 1.00 92.69 94 ILE A C 1
ATOM 706 O O . ILE A 1 94 ? 10.041 -2.007 -7.171 1.00 92.69 94 ILE A O 1
ATOM 710 N N . ASN A 1 95 ? 8.491 -0.669 -8.113 1.00 92.44 95 ASN A N 1
ATOM 711 C CA . ASN A 1 95 ? 8.333 -1.448 -9.334 1.00 92.44 95 ASN A CA 1
ATOM 712 C C . ASN A 1 95 ? 9.159 -0.806 -10.453 1.00 92.44 95 ASN A C 1
ATOM 714 O O . ASN A 1 95 ? 8.858 0.316 -10.873 1.00 92.44 95 ASN A O 1
ATOM 718 N N . MET A 1 96 ? 10.213 -1.489 -10.895 1.00 94.12 96 MET A N 1
ATOM 719 C CA . MET A 1 96 ? 11.125 -0.986 -11.926 1.00 94.12 96 MET A CA 1
ATOM 720 C C . MET A 1 96 ? 10.448 -0.977 -13.301 1.00 94.12 96 MET A C 1
ATOM 722 O O . MET A 1 96 ? 10.469 0.044 -13.986 1.00 94.12 96 MET A O 1
ATOM 726 N N . THR A 1 97 ? 9.746 -2.061 -13.635 1.00 94.12 97 THR A N 1
ATOM 727 C CA . THR A 1 97 ? 9.010 -2.226 -14.895 1.00 94.12 97 THR A CA 1
ATOM 728 C C . THR A 1 97 ? 7.517 -2.382 -14.604 1.00 94.12 97 THR A C 1
ATOM 730 O O . THR A 1 97 ? 7.045 -3.433 -14.171 1.00 94.12 97 THR A O 1
ATOM 733 N N . GLU A 1 98 ? 6.737 -1.331 -14.858 1.00 92.81 98 GLU A N 1
ATOM 734 C CA . GLU A 1 98 ? 5.290 -1.271 -14.573 1.00 92.81 98 GLU A CA 1
ATOM 735 C C . GLU A 1 98 ? 4.409 -1.859 -15.691 1.00 92.81 98 GLU A C 1
ATOM 737 O O . GLU A 1 98 ? 3.244 -1.494 -15.863 1.00 92.81 98 GLU A O 1
ATOM 742 N N . LYS A 1 99 ? 4.970 -2.790 -16.454 1.00 93.00 99 LYS A N 1
ATOM 743 C CA . LYS A 1 99 ? 4.315 -3.582 -17.497 1.00 93.00 99 LYS A CA 1
ATOM 744 C C . LYS A 1 99 ? 4.985 -4.948 -17.555 1.00 93.00 99 LYS A C 1
ATOM 746 O O . LYS A 1 99 ? 6.081 -5.126 -17.033 1.00 93.00 99 LYS A O 1
ATOM 751 N N . CYS A 1 100 ? 4.289 -5.941 -18.092 1.00 94.50 100 CYS A N 1
ATOM 752 C CA . CYS A 1 100 ? 4.806 -7.300 -18.123 1.00 94.50 100 CYS A CA 1
ATOM 753 C C . CYS A 1 100 ? 4.187 -8.093 -19.275 1.00 94.50 100 CYS A C 1
ATOM 755 O O . CYS A 1 100 ? 2.964 -8.083 -19.418 1.00 94.50 100 CYS A O 1
ATOM 757 N N . ILE A 1 101 ? 5.007 -8.820 -20.039 1.00 95.56 101 ILE A N 1
ATOM 758 C CA . ILE A 1 101 ? 4.547 -9.738 -21.096 1.00 95.56 101 ILE A CA 1
ATOM 759 C C . ILE A 1 101 ? 3.768 -10.939 -20.544 1.00 95.56 101 ILE A C 1
ATOM 761 O O . ILE A 1 101 ? 2.997 -11.574 -21.263 1.00 95.56 101 ILE A O 1
ATOM 765 N N . PHE A 1 102 ? 3.965 -11.275 -19.266 1.00 93.00 102 PHE A N 1
ATOM 766 C CA . PHE A 1 102 ? 3.312 -12.414 -18.634 1.00 93.00 102 PHE A CA 1
ATOM 767 C C . PHE A 1 102 ? 1.922 -12.044 -18.106 1.00 93.00 102 PHE A C 1
ATOM 769 O O . PHE A 1 102 ? 1.799 -11.334 -17.112 1.00 93.00 102 PHE A O 1
ATOM 776 N N . ASP A 1 103 ? 0.865 -12.615 -18.692 1.00 90.81 103 ASP A N 1
ATOM 777 C CA . ASP A 1 103 ? -0.530 -12.490 -18.226 1.00 90.81 103 ASP A CA 1
ATOM 778 C C . ASP A 1 103 ? -0.842 -13.448 -17.056 1.00 90.81 103 ASP A C 1
ATOM 780 O O . ASP A 1 103 ? -1.744 -14.293 -17.110 1.00 90.81 103 ASP A O 1
ATOM 784 N N . CYS A 1 104 ? -0.062 -13.359 -15.974 1.00 93.19 104 CYS A N 1
ATOM 785 C CA . CYS A 1 104 ? -0.353 -14.103 -14.749 1.00 93.19 104 CYS A CA 1
ATOM 786 C C . CYS A 1 104 ? -1.771 -13.757 -14.270 1.00 93.19 104 CYS A C 1
ATOM 788 O O . CYS A 1 104 ? -2.074 -12.591 -14.025 1.00 93.19 104 CYS A O 1
ATOM 790 N N . LYS A 1 105 ? -2.637 -14.763 -14.073 1.00 91.06 105 LYS A N 1
ATOM 791 C CA . LYS A 1 105 ? -4.085 -14.558 -13.840 1.00 91.06 105 LYS A CA 1
ATOM 792 C C . LYS A 1 105 ? -4.444 -13.669 -12.649 1.00 91.06 105 LYS A C 1
ATOM 794 O O . LYS A 1 105 ? -5.528 -13.096 -12.623 1.00 91.06 105 LYS A O 1
ATOM 799 N N . PHE A 1 106 ? -3.544 -13.550 -11.682 1.00 86.06 106 PHE A N 1
ATOM 800 C CA . PHE A 1 106 ? -3.712 -12.745 -10.475 1.00 86.06 106 PHE A CA 1
ATOM 801 C C . PHE A 1 106 ? -2.964 -11.403 -10.522 1.00 86.06 106 PHE A C 1
ATOM 803 O O . PHE A 1 106 ? -3.112 -10.596 -9.606 1.00 86.06 106 PHE A O 1
ATOM 810 N N . CYS A 1 107 ? -2.128 -11.165 -11.536 1.00 89.00 107 CYS A N 1
ATOM 811 C CA . CYS A 1 107 ? -1.267 -9.991 -11.596 1.00 89.00 107 CYS A CA 1
ATOM 812 C C . CYS A 1 107 ? -1.945 -8.864 -12.392 1.00 89.00 107 CYS A C 1
ATOM 814 O O . CYS A 1 107 ? -2.287 -9.064 -13.557 1.00 89.00 107 CYS A O 1
ATOM 816 N N . PRO A 1 108 ? -2.128 -7.667 -11.809 1.00 87.06 108 PRO A N 1
ATOM 817 C CA . PRO A 1 108 ? -2.682 -6.530 -12.539 1.00 87.06 108 PRO A CA 1
ATOM 818 C C . PRO A 1 108 ? -1.646 -5.808 -13.414 1.00 87.06 108 PRO A C 1
ATOM 820 O O . PRO A 1 108 ? -2.044 -5.095 -14.329 1.00 87.06 108 PRO A O 1
ATOM 823 N N . VAL A 1 109 ? -0.340 -5.996 -13.172 1.00 89.88 109 VAL A N 1
ATOM 824 C CA . VAL A 1 109 ? 0.754 -5.253 -13.836 1.00 89.88 109 VAL A CA 1
ATOM 825 C C . VAL A 1 109 ? 0.682 -5.274 -15.373 1.00 89.88 109 VAL A C 1
ATOM 827 O O . VAL A 1 109 ? 0.795 -4.198 -15.959 1.00 89.88 109 VAL A O 1
ATOM 830 N N . PRO A 1 110 ? 0.413 -6.409 -16.053 1.00 90.19 110 PRO A N 1
ATOM 831 C CA . PRO A 1 110 ? 0.277 -6.434 -17.516 1.00 90.19 110 PRO A CA 1
ATOM 832 C C . PRO A 1 110 ? -0.786 -5.470 -18.061 1.00 90.19 110 PRO A C 1
ATOM 834 O O . PRO A 1 110 ? -0.696 -5.018 -19.197 1.00 90.19 110 PRO A O 1
ATOM 837 N N . LYS A 1 111 ? -1.798 -5.138 -17.250 1.00 88.44 111 LYS A N 1
ATOM 838 C CA . LYS A 1 111 ? -2.925 -4.276 -17.631 1.00 88.44 111 LYS A CA 1
ATOM 839 C C . LYS A 1 111 ? -2.682 -2.798 -17.327 1.00 88.44 111 LYS A C 1
ATOM 841 O O . LYS A 1 111 ? -3.479 -1.970 -17.755 1.00 88.44 111 LYS A O 1
ATOM 846 N N . LEU A 1 112 ? -1.625 -2.466 -16.580 1.00 85.31 112 LEU A N 1
ATOM 847 C CA . LEU A 1 112 ? -1.291 -1.081 -16.234 1.00 85.31 112 LEU A CA 1
ATOM 848 C C . LEU A 1 112 ? -0.658 -0.334 -17.413 1.00 85.31 112 LEU A C 1
ATOM 850 O O . LEU A 1 112 ? -0.835 0.875 -17.514 1.00 85.31 112 LEU A O 1
ATOM 854 N N . ASN A 1 113 ? 0.063 -1.052 -18.288 1.00 83.88 113 ASN A N 1
ATOM 855 C CA . ASN A 1 113 ? 0.844 -0.489 -19.396 1.00 83.88 113 ASN A CA 1
ATOM 856 C C . ASN A 1 113 ? 1.730 0.697 -18.954 1.00 83.88 113 ASN A C 1
ATOM 858 O O . ASN A 1 113 ? 1.738 1.758 -19.580 1.00 83.88 113 ASN A O 1
ATOM 862 N N . GLY A 1 114 ? 2.411 0.535 -17.816 1.00 89.44 114 GLY A N 1
ATOM 863 C CA . GLY A 1 114 ? 3.187 1.590 -17.179 1.00 89.44 114 GLY A CA 1
ATOM 864 C C . GLY A 1 114 ? 4.606 1.743 -17.729 1.00 89.44 114 GLY A C 1
ATOM 865 O O . GLY A 1 114 ? 4.987 1.188 -18.763 1.00 89.44 114 GLY A O 1
ATOM 866 N N . LYS A 1 115 ? 5.408 2.532 -17.013 1.00 93.81 115 LYS A N 1
ATOM 867 C CA . LYS A 1 115 ? 6.768 2.910 -17.408 1.00 93.81 115 LYS A CA 1
ATOM 868 C C . LYS A 1 115 ? 7.814 1.846 -17.031 1.00 93.81 115 LYS A C 1
ATOM 870 O O . LYS A 1 115 ? 7.689 1.187 -16.001 1.00 93.81 115 LYS A O 1
ATOM 875 N N . VAL A 1 116 ? 8.886 1.759 -17.826 1.00 94.75 116 VAL A N 1
ATOM 876 C CA . VAL A 1 116 ? 10.172 1.160 -17.415 1.00 94.75 116 VAL A CA 1
ATOM 877 C C . VAL A 1 116 ? 11.070 2.2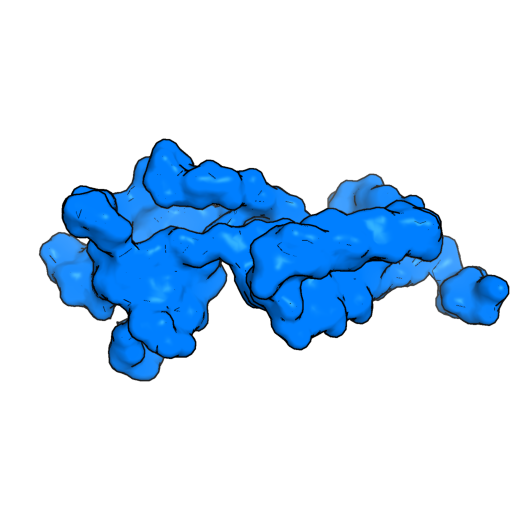64 -16.870 1.00 94.75 116 VAL A C 1
ATOM 879 O O . VAL A 1 116 ? 11.331 3.244 -17.572 1.00 94.75 116 VAL A O 1
ATOM 882 N N . LYS A 1 117 ? 11.470 2.153 -15.605 1.00 94.88 117 LYS A N 1
ATOM 883 C CA . LYS A 1 117 ? 12.338 3.130 -14.938 1.00 94.88 117 LYS A CA 1
ATOM 884 C C . LYS A 1 117 ? 13.800 2.820 -15.220 1.00 94.88 117 LYS A C 1
ATOM 886 O O . LYS A 1 117 ? 14.181 1.652 -15.243 1.00 94.88 117 LYS A O 1
ATOM 891 N N . THR A 1 118 ? 14.618 3.856 -15.376 1.00 95.31 118 THR A N 1
ATOM 892 C CA . THR A 1 118 ? 16.076 3.672 -15.431 1.00 95.31 118 THR A CA 1
ATOM 893 C C . THR A 1 118 ? 16.651 3.455 -14.030 1.00 95.31 118 THR A C 1
ATOM 895 O O . THR A 1 118 ? 16.000 3.747 -13.021 1.00 95.31 118 THR A O 1
ATOM 898 N N . ILE A 1 119 ? 17.891 2.965 -13.952 1.00 94.56 119 ILE A N 1
ATOM 899 C CA . ILE A 1 119 ? 18.595 2.794 -12.673 1.00 94.56 119 ILE A CA 1
ATOM 900 C C . ILE A 1 119 ? 18.723 4.138 -11.951 1.00 94.56 119 ILE A C 1
ATOM 902 O O . ILE A 1 119 ? 18.500 4.205 -10.745 1.00 94.56 119 ILE A O 1
ATOM 906 N N . GLU A 1 120 ? 19.026 5.216 -12.674 1.00 97.38 120 GLU A N 1
ATOM 907 C CA . GLU A 1 120 ? 19.157 6.562 -12.109 1.00 97.38 120 GLU A CA 1
ATOM 908 C C . GLU A 1 120 ? 17.850 7.008 -11.455 1.00 97.38 120 GLU A C 1
ATOM 910 O O . GLU A 1 120 ? 17.865 7.501 -10.331 1.00 97.38 120 GLU A O 1
ATOM 915 N N . GLU A 1 121 ? 16.713 6.769 -12.111 1.00 96.56 121 GLU A N 1
ATOM 916 C CA . GLU A 1 121 ? 15.398 7.095 -11.555 1.00 96.56 121 GLU A CA 1
ATOM 917 C C . GLU A 1 121 ? 15.105 6.295 -10.285 1.00 96.56 121 GLU A C 1
ATOM 919 O O . GLU A 1 121 ? 14.620 6.851 -9.299 1.00 96.56 121 GLU A O 1
ATOM 924 N N . VAL A 1 122 ? 15.433 4.999 -10.277 1.00 95.75 122 VAL A N 1
ATOM 925 C CA . VAL A 1 122 ? 15.287 4.146 -9.087 1.00 95.75 122 VAL A CA 1
ATOM 926 C C . VAL A 1 122 ? 16.177 4.648 -7.946 1.00 95.75 122 VAL A C 1
ATOM 928 O O . VAL A 1 122 ? 15.713 4.751 -6.810 1.00 95.75 122 VAL A O 1
ATOM 931 N N . VAL A 1 123 ? 17.430 5.007 -8.230 1.00 97.19 123 VAL A N 1
ATOM 932 C CA . VAL A 1 123 ? 18.367 5.548 -7.234 1.00 97.19 123 VAL A CA 1
ATOM 933 C C . VAL A 1 123 ? 17.880 6.891 -6.689 1.00 97.19 123 VAL A C 1
ATOM 935 O O . VAL A 1 123 ? 17.939 7.097 -5.476 1.00 97.19 123 VAL A O 1
ATOM 938 N N . THR A 1 124 ? 17.348 7.776 -7.535 1.00 96.94 124 THR A N 1
ATOM 939 C CA . THR A 1 124 ? 16.734 9.038 -7.096 1.00 96.94 124 THR A CA 1
ATOM 940 C C . THR A 1 124 ? 15.565 8.779 -6.150 1.00 96.94 124 THR A C 1
ATOM 942 O O . THR A 1 124 ? 15.551 9.341 -5.057 1.00 96.94 124 THR A O 1
ATOM 945 N N . LEU A 1 125 ? 14.645 7.874 -6.502 1.00 94.94 125 LEU A N 1
ATOM 946 C CA . LEU A 1 125 ? 13.507 7.513 -5.647 1.00 94.94 125 LEU A CA 1
ATOM 947 C C . LEU A 1 125 ? 13.956 6.964 -4.284 1.00 94.94 125 LEU A C 1
ATOM 949 O O . LEU A 1 125 ? 13.427 7.358 -3.244 1.00 94.94 125 LEU A O 1
ATOM 953 N N . ILE A 1 126 ? 14.959 6.081 -4.267 1.00 95.75 126 ILE A N 1
ATOM 954 C CA . ILE A 1 126 ? 15.540 5.560 -3.020 1.00 95.75 126 ILE A CA 1
ATOM 955 C C . ILE A 1 126 ? 16.166 6.698 -2.205 1.00 95.75 126 ILE A C 1
ATOM 957 O O . ILE A 1 126 ? 15.972 6.757 -0.991 1.00 95.75 126 ILE A O 1
ATOM 961 N N . GLY A 1 127 ? 16.898 7.606 -2.855 1.00 96.38 127 GLY A N 1
ATOM 962 C CA . GLY A 1 127 ? 17.512 8.769 -2.217 1.00 96.38 127 GLY A CA 1
ATOM 963 C C . GLY A 1 127 ? 16.483 9.692 -1.564 1.00 96.38 127 GLY A C 1
ATOM 964 O O . GLY A 1 127 ? 16.647 10.063 -0.401 1.00 96.38 127 GLY A O 1
ATOM 965 N N . GLU A 1 128 ? 15.397 10.001 -2.272 1.00 94.44 128 GLU A N 1
ATOM 966 C CA . GLU A 1 128 ? 14.273 10.797 -1.764 1.00 94.44 128 GLU A CA 1
ATOM 967 C C . GLU A 1 128 ? 13.595 10.120 -0.567 1.00 94.44 128 GLU A C 1
ATOM 969 O O . GLU A 1 128 ? 13.377 10.763 0.462 1.00 94.44 128 GLU A O 1
ATOM 974 N N . ALA A 1 129 ? 13.323 8.813 -0.652 1.00 93.88 129 ALA A N 1
ATOM 975 C CA . ALA A 1 129 ? 12.751 8.055 0.459 1.00 93.88 129 ALA A CA 1
ATOM 976 C C . ALA A 1 129 ? 13.690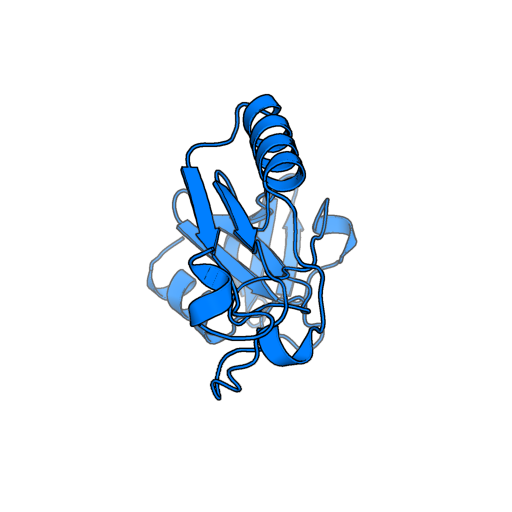 8.024 1.675 1.00 93.88 129 ALA A C 1
ATOM 978 O O . ALA A 1 129 ? 13.243 8.217 2.807 1.00 93.88 129 ALA A O 1
ATOM 979 N N . ASN A 1 130 ? 14.992 7.836 1.460 1.00 95.69 130 ASN A N 1
ATOM 980 C CA . ASN A 1 130 ? 15.992 7.833 2.525 1.00 95.69 130 ASN A CA 1
ATOM 981 C C . ASN A 1 130 ? 16.112 9.201 3.217 1.00 95.69 130 ASN A C 1
ATOM 983 O O . ASN A 1 130 ? 16.223 9.263 4.441 1.00 95.69 130 ASN A O 1
ATOM 987 N N . ALA A 1 131 ? 16.034 10.298 2.456 1.00 96.00 131 ALA A N 1
ATOM 988 C CA . ALA A 1 131 ? 16.115 11.662 2.980 1.00 96.00 131 ALA A CA 1
ATOM 989 C C . ALA A 1 131 ? 14.989 12.004 3.975 1.00 96.00 131 ALA A C 1
ATOM 991 O O . ALA A 1 131 ? 15.145 12.913 4.787 1.00 96.00 131 ALA A O 1
ATOM 992 N N . THR A 1 132 ? 13.882 11.253 3.967 1.00 92.31 132 THR A N 1
ATOM 993 C CA . THR A 1 132 ? 12.805 11.398 4.962 1.00 92.31 132 THR A CA 1
ATOM 994 C C . THR A 1 132 ? 13.202 10.934 6.369 1.00 92.31 132 THR A C 1
ATOM 996 O O . THR A 1 132 ? 12.505 11.253 7.330 1.00 92.31 132 THR A O 1
ATOM 999 N N . GLY A 1 133 ? 14.265 10.129 6.502 1.00 94.31 133 GLY A N 1
ATOM 1000 C CA . GLY A 1 133 ? 14.676 9.494 7.759 1.00 94.31 133 GLY A CA 1
ATOM 1001 C C . GLY A 1 133 ? 13.759 8.362 8.249 1.00 94.31 133 GLY A C 1
ATOM 1002 O O . GLY A 1 133 ? 14.032 7.773 9.292 1.00 94.31 133 GLY A O 1
ATOM 1003 N N . LYS A 1 134 ? 12.683 8.036 7.516 1.00 91.44 134 LYS A N 1
ATOM 1004 C CA . LYS A 1 134 ? 11.706 6.994 7.885 1.00 91.44 134 LYS A CA 1
ATOM 1005 C C . LYS A 1 134 ? 11.984 5.633 7.222 1.00 91.44 134 LYS A C 1
ATOM 1007 O O . LYS A 1 134 ? 11.398 4.630 7.616 1.00 91.44 134 LYS A O 1
ATOM 1012 N N . MET A 1 135 ? 12.842 5.577 6.199 1.00 95.19 135 MET A N 1
ATOM 1013 C CA . MET A 1 135 ? 13.078 4.356 5.418 1.00 95.19 135 MET A CA 1
ATOM 1014 C C . MET A 1 135 ? 13.889 3.320 6.209 1.00 95.19 135 MET A C 1
ATOM 1016 O O . MET A 1 135 ? 14.999 3.591 6.657 1.00 95.19 135 MET A O 1
ATOM 1020 N N . LYS A 1 136 ? 13.348 2.107 6.335 1.00 95.56 136 LYS A N 1
ATOM 1021 C CA . LYS A 1 136 ? 13.971 0.947 6.994 1.00 95.56 136 LYS A CA 1
ATOM 1022 C C . LYS A 1 136 ? 14.348 -0.163 6.016 1.00 95.56 136 LYS A C 1
ATOM 1024 O O . LYS A 1 136 ? 15.177 -1.005 6.347 1.00 95.56 136 LYS A O 1
ATOM 1029 N N . ALA A 1 137 ? 13.731 -0.195 4.836 1.00 95.75 137 ALA A N 1
ATOM 1030 C CA . ALA A 1 137 ? 13.964 -1.236 3.842 1.00 95.75 137 ALA A CA 1
ATOM 1031 C C . ALA A 1 137 ? 13.791 -0.727 2.406 1.00 95.75 137 ALA A C 1
ATOM 1033 O O . ALA A 1 137 ? 13.084 0.248 2.149 1.00 95.75 137 ALA A O 1
ATOM 1034 N N . ILE A 1 138 ? 14.389 -1.457 1.465 1.00 95.69 138 ILE A N 1
ATOM 1035 C CA . ILE A 1 138 ? 14.179 -1.310 0.023 1.00 95.69 138 ILE A CA 1
ATOM 1036 C C . ILE A 1 138 ? 13.617 -2.640 -0.483 1.00 95.69 138 ILE A C 1
ATOM 1038 O O . ILE A 1 138 ? 14.118 -3.704 -0.119 1.00 95.69 138 ILE A O 1
ATOM 1042 N N . SER A 1 139 ? 12.565 -2.597 -1.296 1.00 95.00 139 SER A N 1
ATOM 1043 C CA . SER A 1 139 ? 12.108 -3.750 -2.075 1.00 95.00 139 SER A CA 1
ATOM 1044 C C . SER A 1 139 ? 11.994 -3.341 -3.529 1.00 95.00 139 SER A C 1
ATOM 1046 O O . SER A 1 139 ? 11.371 -2.334 -3.854 1.00 95.00 139 SER A O 1
ATOM 1048 N N . ILE A 1 140 ? 12.617 -4.134 -4.391 1.00 93.00 140 ILE A N 1
ATOM 1049 C CA . ILE A 1 140 ? 12.570 -3.956 -5.833 1.00 93.00 140 ILE A CA 1
ATOM 1050 C C . ILE A 1 140 ? 11.784 -5.131 -6.395 1.00 93.00 140 ILE A C 1
ATOM 1052 O O . ILE A 1 140 ? 12.072 -6.290 -6.096 1.00 93.00 140 ILE A O 1
ATOM 1056 N N . THR A 1 141 ? 10.777 -4.814 -7.194 1.00 92.56 141 THR A N 1
ATOM 1057 C CA . THR A 1 141 ? 10.049 -5.769 -8.023 1.00 92.56 141 THR A CA 1
ATOM 1058 C C . THR A 1 141 ? 10.085 -5.286 -9.464 1.00 92.56 141 THR A C 1
ATOM 1060 O O . THR A 1 141 ? 10.352 -4.114 -9.732 1.00 92.56 141 THR A O 1
ATOM 1063 N N . THR A 1 142 ? 9.809 -6.182 -10.401 1.00 92.75 142 THR A N 1
ATOM 1064 C CA . THR A 1 142 ? 9.783 -5.842 -11.819 1.00 92.75 142 THR A CA 1
ATOM 1065 C C . THR A 1 142 ? 8.791 -6.724 -12.565 1.00 92.75 142 THR A C 1
ATOM 1067 O O . THR A 1 142 ? 8.555 -7.871 -12.176 1.00 92.75 142 THR A O 1
ATOM 1070 N N . GLY A 1 143 ? 8.175 -6.181 -13.610 1.00 94.00 143 GLY A N 1
ATOM 1071 C CA . GLY A 1 143 ? 7.661 -6.983 -14.713 1.00 94.00 143 GLY A CA 1
ATOM 1072 C C . GLY A 1 143 ? 8.761 -7.321 -15.724 1.00 94.00 143 GLY A C 1
ATOM 1073 O O . GLY A 1 143 ? 9.923 -6.996 -15.508 1.00 94.00 143 GLY A O 1
ATOM 1074 N N . VAL A 1 144 ? 8.377 -7.977 -16.818 1.00 95.00 144 VAL A N 1
ATOM 1075 C CA . VAL A 1 144 ? 9.260 -8.298 -17.952 1.00 95.00 144 VAL A CA 1
ATOM 1076 C C . VAL A 1 144 ? 8.750 -7.547 -19.172 1.00 95.00 144 VAL A C 1
ATOM 1078 O O . VAL A 1 144 ? 7.624 -7.820 -19.593 1.00 95.00 144 VAL A O 1
ATOM 1081 N N . ASP A 1 145 ? 9.514 -6.589 -19.702 1.00 94.31 145 ASP A N 1
ATOM 1082 C CA . ASP A 1 145 ? 8.994 -5.656 -20.718 1.00 94.31 145 ASP A CA 1
ATOM 1083 C C . ASP A 1 145 ? 8.823 -6.308 -22.097 1.00 94.31 145 ASP A C 1
ATOM 1085 O O . ASP A 1 145 ? 7.747 -6.250 -22.690 1.00 94.31 145 ASP A O 1
ATOM 1089 N N . GLU A 1 146 ? 9.876 -6.961 -22.593 1.00 94.00 146 GLU A N 1
ATOM 1090 C CA . GLU A 1 146 ? 9.918 -7.493 -23.964 1.00 94.00 146 GLU A CA 1
ATOM 1091 C C . GLU A 1 146 ? 10.174 -9.001 -24.007 1.00 94.00 146 GLU A C 1
ATOM 1093 O O . GLU A 1 146 ? 9.403 -9.745 -24.615 1.00 94.00 146 GLU A O 1
ATOM 1098 N N . SER A 1 147 ? 11.244 -9.467 -23.361 1.00 95.25 147 SER A N 1
ATOM 1099 C CA . SER A 1 147 ? 11.582 -10.887 -23.242 1.00 95.25 147 SER A CA 1
ATOM 1100 C C . SER A 1 147 ? 12.422 -11.134 -21.993 1.00 95.25 147 SER A C 1
ATOM 1102 O O . SER A 1 147 ? 12.978 -10.203 -21.419 1.00 95.25 147 SER A O 1
ATOM 1104 N N . VAL A 1 148 ? 12.526 -12.397 -21.573 1.00 93.50 148 VAL A N 1
ATOM 1105 C CA . VAL A 1 148 ? 13.336 -12.779 -20.404 1.00 93.50 148 VAL A CA 1
ATOM 1106 C C . VAL A 1 148 ? 14.822 -12.519 -20.653 1.00 93.50 148 VAL A C 1
ATOM 1108 O O . VAL A 1 148 ? 15.531 -12.106 -19.745 1.00 93.50 148 VAL A O 1
ATOM 1111 N N . GLU A 1 149 ? 15.290 -12.743 -21.878 1.00 94.88 149 GLU A N 1
ATOM 1112 C CA . GLU A 1 149 ? 16.688 -12.559 -22.270 1.00 94.88 149 GLU A CA 1
ATOM 1113 C C . GLU A 1 149 ? 17.102 -11.090 -22.190 1.00 94.88 149 GLU A C 1
ATOM 1115 O O . GLU A 1 149 ? 18.183 -10.799 -21.691 1.00 94.88 149 GLU A O 1
ATOM 1120 N N . LYS A 1 150 ? 16.223 -10.171 -22.611 1.00 90.88 150 LYS A N 1
ATOM 1121 C CA . LYS A 1 150 ? 16.500 -8.731 -22.570 1.00 90.88 150 LYS A CA 1
ATOM 1122 C C . LYS A 1 150 ? 16.628 -8.189 -21.142 1.00 90.88 150 LYS A C 1
ATOM 1124 O O . LYS A 1 150 ? 17.336 -7.219 -20.927 1.00 90.88 150 LYS A O 1
ATOM 1129 N N . GLU A 1 151 ? 15.984 -8.820 -20.159 1.00 87.69 151 GLU A N 1
ATOM 1130 C CA . GLU A 1 151 ? 16.116 -8.439 -18.740 1.00 87.69 151 GLU A CA 1
ATOM 1131 C C . GLU A 1 151 ? 17.479 -8.835 -18.133 1.00 87.69 151 GLU A C 1
ATOM 1133 O O . GLU A 1 151 ? 17.768 -8.475 -16.992 1.00 87.69 151 GLU A O 1
ATOM 1138 N N . LEU A 1 152 ? 18.302 -9.608 -18.856 1.00 83.75 152 LEU A N 1
ATOM 1139 C CA . LEU A 1 152 ? 19.640 -10.032 -18.423 1.00 83.75 152 LEU A CA 1
ATOM 1140 C C . LEU A 1 152 ? 20.779 -9.217 -19.061 1.00 83.75 152 LEU A C 1
ATOM 1142 O O . LEU A 1 152 ? 21.935 -9.440 -18.693 1.00 83.75 152 LEU A O 1
ATOM 1146 N N . GLU A 1 153 ? 20.468 -8.340 -20.021 1.00 78.69 153 GLU A N 1
ATOM 1147 C CA . GLU A 1 153 ? 21.423 -7.444 -20.696 1.00 78.69 153 GLU A CA 1
ATOM 1148 C C . GLU A 1 153 ? 21.716 -6.188 -19.863 1.00 78.69 153 GLU A C 1
ATOM 1150 O O . GLU A 1 153 ? 22.911 -5.814 -19.790 1.00 78.69 153 GLU A O 1
#

Radius of gyration: 17.44 Å; chains: 1; bounding box: 44×29×43 Å

Foldseek 3Di:
DDPVLQVVCVVLQAEAEDPVQQPDWDADLDDLRHRFTWFWWDAPPDIDIHGYDNPGQWYWDDDPQKIFIDHPNHTSTIGGTADPLCVHWLEAEDEQAQAAPDPDVRTCSNVRNDDHHDPVRSVVSVVSSVVVVSHDYYHYHYHHDPDPVVVVD

pLDDT: mean 90.35, std 9.11, range [56.38, 97.88]

Secondary structure (DSSP, 8-state):
--HHHHHHHHHH-EEB--GGGS-S-B---SSTTTTS-EEEEEETTEEEEEEE-TT-SEEEEEETTEEEEEETTEEEEEEEEEPPSBEETTEEEEESBS--S---TT--GGGT--PBPPHHHHHHHHHHHHHTS---EEEEE---SS-TTGGG-